Protein AF-A0A1J3JQX6-F1 (afdb_monomer)

Organism: Noccaea caerulescens (NCBI:txid107243)

Foldseek 3Di:
DDDDDDDDDDDDDDDPDPPPDDCPVVVVVVVQVVQAVLLVLLVVLLVLLVVLLVLDDVPPPPPLNVQSVVLSVVSCVQNPVPPGPVSGDPCNVVSVVSSVVSSVVSVVSLVPDPVSVVVVVVVVVVVVVVVVVVVVVVD

Mean predicted aligned error: 13.5 Å

Nearest PDB structures (foldseek):
  2kub-assembly1_A  TM=5.683E-01  e=1.838E+00  Streptococcus parasanguinis
  8to0-assembly1_Aa  TM=3.656E-01  e=1.084E+00  Mus musculus
  5hjf-assembly1_D  TM=3.490E-01  e=2.191E+00  Nostoc punctiforme

Solvent-accessible surface area (backbone atoms only — not comparable to full-atom values): 8439 Å² total; per-residue (Å²): 132,89,81,85,88,80,88,82,90,78,90,78,90,75,81,84,73,75,86,88,77,79,57,69,69,56,53,48,54,53,52,52,61,65,56,32,48,63,54,48,52,52,50,50,52,44,52,53,50,51,53,52,60,72,63,56,56,96,85,60,61,62,66,60,55,48,51,42,53,51,41,41,54,54,47,51,66,37,47,62,88,55,84,45,40,90,65,46,46,93,58,41,68,60,51,47,55,54,34,53,52,40,51,52,55,49,49,58,54,53,76,72,32,69,69,50,57,54,50,52,54,51,51,52,52,52,53,52,52,51,53,52,51,52,54,64,74,76,106

pLDDT: mean 79.32, std 21.32, range [29.06, 98.0]

Secondary structure (DSSP, 8-state):
---------------------SSHHHHHHHHHHHHTHHHHHHHHHHHHHHHHHHH--TTS-HHHHHHHHHHHHHHHHHHTT--SGGGS-TTHHHHHHHHHHHHHHHHHHHHT-HHHHHHHHHHHHHHHHHHHHHHHH--

Sequence (139 aa):
EKVSAKDIQLNHTTEFQPPLAKSEKNTRVQLERATDERIKEIRDKIIQAKAYLNLALPGNNSQIVKELRVRTKELERAVGDATKDKHLSKSSPQRLKAMELALYKVSRVFHNCPAMATKLHAMTYKTEEQARAQKKQAA

InterPro domains:
  IPR029993 Plant galacturonosyltransferase GAUT [PTHR32116] (30-138)

Radius of gyration: 29.9 Å; Cα contacts (8 Å, |Δi|>4): 67; chains: 1; bounding box: 47×56×91 Å

Structure (mmCIF, N/CA/C/O backbone):
data_AF-A0A1J3JQX6-F1
#
_entry.id   AF-A0A1J3JQX6-F1
#
loop_
_atom_site.group_PDB
_atom_site.id
_atom_site.type_symbol
_atom_site.label_atom_id
_atom_site.label_alt_id
_atom_site.label_comp_id
_atom_site.label_asym_id
_atom_site.label_entity_id
_atom_site.label_seq_id
_atom_site.pdbx_PDB_ins_code
_atom_site.Cartn_x
_atom_site.Cartn_y
_atom_site.Cartn_z
_atom_site.occupancy
_atom_site.B_iso_or_equiv
_atom_site.auth_seq_id
_atom_site.auth_comp_id
_atom_site.auth_asym_id
_atom_site.auth_atom_id
_atom_site.pdbx_PDB_model_num
ATOM 1 N N . GLU A 1 1 ? -33.284 -31.015 -68.052 1.00 33.53 1 GLU A N 1
ATOM 2 C CA . GLU A 1 1 ? -32.454 -30.429 -69.126 1.00 33.53 1 GLU A CA 1
ATOM 3 C C . GLU A 1 1 ? -32.547 -28.907 -68.983 1.00 33.53 1 GLU A C 1
ATOM 5 O O . GLU A 1 1 ? -33.660 -28.427 -68.855 1.00 33.53 1 GLU A O 1
ATOM 10 N N . LYS A 1 2 ? -31.483 -28.189 -68.575 1.00 34.28 2 LYS A N 1
ATOM 11 C CA . LYS A 1 2 ? -30.493 -27.531 -69.468 1.00 34.28 2 LYS A CA 1
ATOM 12 C C . LYS A 1 2 ? -31.227 -26.542 -70.406 1.00 34.28 2 LYS A C 1
ATOM 14 O O . LYS A 1 2 ? -32.133 -26.970 -71.093 1.00 34.28 2 LYS A O 1
ATOM 19 N N . VAL A 1 3 ? -30.978 -25.232 -70.484 1.00 29.06 3 VAL A N 1
ATOM 20 C CA . VAL A 1 3 ? -29.751 -24.415 -70.645 1.00 29.06 3 VAL A CA 1
ATOM 21 C C . VAL A 1 3 ? -30.247 -22.948 -70.538 1.00 29.06 3 VAL A C 1
ATOM 23 O O . VAL A 1 3 ? -31.316 -22.651 -71.050 1.00 29.06 3 VAL A O 1
ATOM 26 N N . SER A 1 4 ? -29.722 -22.083 -69.664 1.00 36.47 4 SER A N 1
ATOM 27 C CA . SER A 1 4 ? -28.616 -21.119 -69.863 1.00 36.47 4 SER A CA 1
ATOM 28 C C . SER A 1 4 ? -28.739 -20.128 -71.040 1.00 36.47 4 SER A C 1
ATOM 30 O O . SER A 1 4 ? -29.102 -20.504 -72.147 1.00 36.47 4 SER A O 1
ATOM 32 N N . ALA A 1 5 ? -28.247 -18.911 -70.759 1.00 38.66 5 ALA A N 1
ATOM 33 C CA . ALA A 1 5 ? -27.775 -17.854 -71.662 1.00 38.66 5 ALA A CA 1
ATOM 34 C C . ALA A 1 5 ? -28.861 -16.994 -72.351 1.00 38.66 5 ALA A C 1
ATOM 36 O O . ALA A 1 5 ? -29.788 -17.526 -72.934 1.00 38.66 5 ALA A O 1
ATOM 37 N N . LYS A 1 6 ? -28.795 -15.657 -72.392 1.00 38.12 6 LYS A N 1
ATOM 38 C CA . LYS A 1 6 ? -27.721 -14.703 -72.070 1.00 38.12 6 LYS A CA 1
ATOM 39 C C . LYS A 1 6 ? -28.240 -13.264 -72.292 1.00 38.12 6 LYS A C 1
ATOM 41 O O . LYS A 1 6 ? -29.116 -13.066 -73.121 1.00 38.12 6 LYS A O 1
ATOM 46 N N . ASP A 1 7 ? -27.600 -12.322 -71.598 1.00 36.88 7 ASP A N 1
ATOM 47 C CA . ASP A 1 7 ? -27.338 -10.921 -71.974 1.00 36.88 7 ASP A CA 1
ATOM 48 C C . ASP A 1 7 ? -28.498 -9.909 -72.099 1.00 36.88 7 ASP A C 1
ATOM 50 O O . ASP A 1 7 ? -29.290 -9.957 -73.027 1.00 36.88 7 ASP A O 1
ATOM 54 N N . ILE A 1 8 ? -28.493 -8.907 -71.205 1.00 42.59 8 ILE A N 1
ATOM 55 C CA . ILE A 1 8 ? -28.472 -7.461 -71.518 1.00 42.59 8 ILE A CA 1
ATOM 56 C C . ILE A 1 8 ? -27.913 -6.745 -70.274 1.00 42.59 8 ILE A C 1
ATOM 58 O O . ILE A 1 8 ? -28.484 -6.796 -69.186 1.00 42.59 8 ILE A O 1
ATOM 62 N N . GLN A 1 9 ? -26.752 -6.107 -70.440 1.00 40.47 9 GLN A N 1
ATOM 63 C CA . GLN A 1 9 ? -26.194 -5.148 -69.489 1.00 40.47 9 GLN A CA 1
ATOM 64 C C . GLN A 1 9 ? -27.036 -3.866 -69.496 1.00 40.47 9 GLN A C 1
ATOM 66 O O . GLN A 1 9 ? -27.286 -3.325 -70.571 1.00 40.47 9 GLN A O 1
ATOM 71 N N . LEU A 1 10 ? -27.364 -3.327 -68.317 1.00 38.72 10 LEU A N 1
ATOM 72 C CA . LEU A 1 10 ? -27.528 -1.880 -68.130 1.00 38.72 10 LEU A CA 1
ATOM 73 C C . LEU A 1 10 ? -27.251 -1.486 -66.661 1.00 38.72 10 LEU A C 1
ATOM 75 O O . LEU A 1 10 ? -28.119 -1.500 -65.793 1.00 38.72 10 LEU A O 1
ATOM 79 N N . ASN A 1 11 ? -25.964 -1.242 -66.397 1.00 44.66 11 ASN A N 1
ATOM 80 C CA . ASN A 1 11 ? -25.415 -0.205 -65.515 1.00 44.66 11 ASN A CA 1
ATOM 81 C C . ASN A 1 11 ? -26.399 0.639 -64.670 1.00 44.66 11 ASN A C 1
ATOM 83 O O . ASN A 1 11 ? -27.063 1.544 -65.162 1.00 44.66 11 ASN A O 1
ATOM 87 N N . HIS A 1 12 ? -26.297 0.496 -63.349 1.00 39.41 12 HIS A N 1
ATOM 88 C CA . HIS A 1 12 ? -26.121 1.658 -62.474 1.00 39.41 12 HIS A CA 1
ATOM 89 C C . HIS A 1 12 ? -25.346 1.242 -61.223 1.00 39.41 12 HIS A C 1
ATOM 91 O O . HIS A 1 12 ? -25.837 0.582 -60.312 1.00 39.41 12 HIS A O 1
ATOM 97 N N . THR A 1 13 ? -24.081 1.636 -61.216 1.00 42.25 13 THR A N 1
ATOM 98 C CA . THR A 1 13 ? -23.224 1.652 -60.041 1.00 42.25 13 THR A CA 1
ATOM 99 C C . THR A 1 13 ? -23.796 2.652 -59.042 1.00 42.25 13 THR A C 1
ATOM 101 O O . THR A 1 13 ? -23.843 3.850 -59.307 1.00 42.25 13 THR A O 1
ATOM 104 N N . THR A 1 14 ? -24.214 2.184 -57.872 1.00 37.94 14 THR A N 1
ATOM 105 C CA . THR A 1 14 ? -24.222 3.012 -56.664 1.00 37.94 14 THR A CA 1
ATOM 106 C C . THR A 1 14 ? -23.442 2.244 -55.618 1.00 37.94 14 THR A C 1
ATOM 108 O O . THR A 1 14 ? -23.980 1.421 -54.881 1.00 37.94 14 THR A O 1
ATOM 111 N N . GLU A 1 15 ? -22.129 2.462 -55.622 1.00 32.53 15 GLU A N 1
ATOM 112 C CA . GLU A 1 15 ? -21.274 1.986 -54.549 1.00 32.53 15 GLU A CA 1
ATOM 113 C C . GLU A 1 15 ? -21.650 2.730 -53.270 1.00 32.53 15 GLU A C 1
ATOM 115 O O . GLU A 1 15 ? -21.391 3.924 -53.119 1.00 32.53 15 GLU A O 1
ATOM 120 N N . PHE A 1 16 ? -22.246 2.017 -52.318 1.00 38.41 16 PHE A N 1
ATOM 121 C CA . PHE A 1 16 ? -22.134 2.413 -50.924 1.00 38.41 16 PHE A CA 1
ATOM 122 C C . PHE A 1 16 ? -20.724 2.057 -50.464 1.00 38.41 16 PHE A C 1
ATOM 124 O O . PHE A 1 16 ? -20.462 0.959 -49.978 1.00 38.41 16 PHE A O 1
ATOM 131 N N . GLN A 1 17 ? -19.806 2.999 -50.646 1.00 42.28 17 GLN A N 1
ATOM 132 C CA . GLN A 1 17 ? -18.499 2.961 -50.013 1.00 42.28 17 GLN A CA 1
ATOM 133 C C . GLN A 1 17 ? -18.690 3.249 -48.512 1.00 42.28 17 GLN A C 1
ATOM 135 O O . GLN A 1 17 ? -19.140 4.343 -48.154 1.00 42.28 17 GLN A O 1
ATOM 140 N N . PRO A 1 18 ? -18.375 2.312 -47.598 1.00 46.88 18 PRO A N 1
ATOM 141 C CA . PRO A 1 18 ? -18.341 2.624 -46.177 1.00 46.88 18 PRO A CA 1
ATOM 142 C C . PRO A 1 18 ? -17.242 3.671 -45.942 1.00 46.88 18 PRO A C 1
ATOM 144 O O . PRO A 1 18 ? -16.157 3.529 -46.516 1.00 46.88 18 PRO A O 1
ATOM 147 N N . PRO A 1 19 ? -17.453 4.701 -45.101 1.00 40.53 19 PRO A N 1
ATOM 148 C CA . PRO A 1 19 ? -16.401 5.652 -44.767 1.00 40.53 19 PRO A CA 1
ATOM 149 C C . PRO A 1 19 ? -15.251 4.954 -44.027 1.00 40.53 19 PRO A C 1
ATOM 151 O O . PRO A 1 19 ? -15.244 4.819 -42.802 1.00 40.53 19 PRO A O 1
ATOM 154 N N . LEU A 1 20 ? -14.246 4.515 -44.782 1.00 53.19 20 LEU A N 1
ATOM 155 C CA . LEU A 1 20 ? -12.967 4.058 -44.266 1.00 53.19 20 LEU A CA 1
ATOM 156 C C . LEU A 1 20 ? -12.131 5.285 -43.892 1.00 53.19 20 LEU A C 1
ATOM 158 O O . LEU A 1 20 ? -11.305 5.731 -44.673 1.00 53.19 20 LEU A O 1
ATOM 162 N N . ALA A 1 21 ? -12.387 5.871 -42.724 1.00 53.91 21 ALA A N 1
ATOM 163 C CA . ALA A 1 21 ? -11.422 6.702 -41.997 1.00 53.91 21 ALA A CA 1
ATOM 164 C C . ALA A 1 21 ? -12.069 7.240 -40.721 1.00 53.91 21 ALA A C 1
ATOM 166 O O . ALA A 1 21 ? -12.798 8.228 -40.786 1.00 53.91 21 ALA A O 1
ATOM 167 N N . LYS A 1 22 ? -11.778 6.605 -39.571 1.00 50.88 22 LYS A N 1
ATOM 168 C CA . LYS A 1 22 ? -11.688 7.250 -38.233 1.00 50.88 22 LYS A CA 1
ATOM 169 C C . LYS A 1 22 ? -11.404 6.297 -37.054 1.00 50.88 22 LYS A C 1
ATOM 171 O O . LYS A 1 22 ? -11.482 6.748 -35.915 1.00 50.88 22 LYS A O 1
ATOM 176 N N . SER A 1 23 ? -11.033 5.025 -37.245 1.00 50.78 23 SER A N 1
ATOM 177 C CA . SER A 1 23 ? -10.798 4.126 -36.093 1.00 50.78 23 SER A CA 1
ATOM 178 C C . SER A 1 23 ? -9.342 4.006 -35.630 1.00 50.78 23 SER A C 1
ATOM 180 O O . SER A 1 23 ? -9.126 3.638 -34.479 1.00 50.78 23 SER A O 1
ATOM 182 N N . GLU A 1 24 ? -8.327 4.381 -36.411 1.00 48.19 24 GLU A N 1
ATOM 183 C CA . GLU A 1 24 ? -6.927 4.145 -36.003 1.00 48.19 24 GLU A CA 1
ATOM 184 C C . GLU A 1 24 ? -6.532 4.894 -34.721 1.00 48.1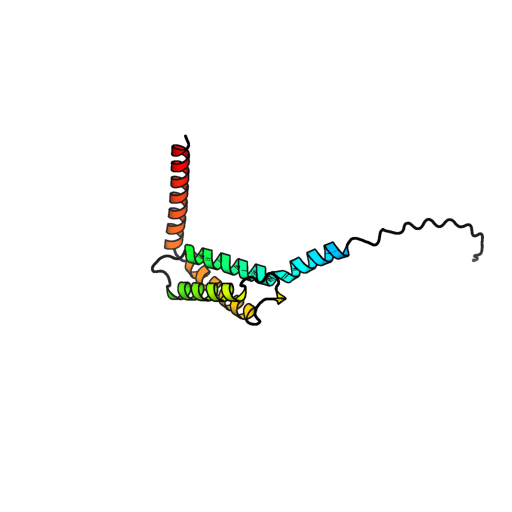9 24 GLU A C 1
ATOM 186 O O . GLU A 1 24 ? -5.850 4.346 -33.856 1.00 48.19 24 GLU A O 1
ATOM 191 N N . LYS A 1 25 ? -7.032 6.122 -34.531 1.00 51.97 25 LYS A N 1
ATOM 192 C CA . LYS A 1 25 ? -6.746 6.914 -33.323 1.00 51.97 25 LYS A CA 1
ATOM 193 C C . LYS A 1 25 ? -7.425 6.340 -32.077 1.00 51.97 25 LYS A C 1
ATOM 195 O O . LYS A 1 25 ? -6.830 6.356 -31.006 1.00 51.97 25 LYS A O 1
ATOM 200 N N . ASN A 1 26 ? -8.637 5.800 -32.211 1.00 47.16 26 ASN A N 1
ATOM 201 C CA . ASN A 1 26 ? -9.363 5.198 -31.091 1.00 47.16 26 ASN A CA 1
ATOM 202 C C . ASN A 1 26 ? -8.751 3.840 -30.705 1.00 47.16 26 ASN A C 1
ATOM 204 O O . ASN A 1 26 ? -8.484 3.583 -29.534 1.00 47.16 26 ASN A O 1
ATOM 208 N N . THR A 1 27 ? -8.415 3.016 -31.699 1.00 52.53 27 THR A N 1
ATOM 209 C CA . THR A 1 27 ? -7.788 1.703 -31.483 1.00 52.53 27 THR A CA 1
ATOM 210 C C . THR A 1 27 ? -6.397 1.842 -30.863 1.00 52.53 27 THR A C 1
ATOM 212 O O . THR A 1 27 ? -6.065 1.113 -29.936 1.00 52.53 27 THR A O 1
ATOM 215 N N . ARG A 1 28 ? -5.608 2.839 -31.292 1.00 51.56 28 ARG A N 1
ATOM 216 C CA . ARG A 1 28 ? -4.295 3.138 -30.704 1.00 51.56 28 ARG A CA 1
ATOM 217 C C . ARG A 1 28 ? -4.393 3.625 -29.260 1.00 51.56 28 ARG A C 1
ATOM 219 O O . ARG A 1 28 ? -3.620 3.171 -28.431 1.00 51.56 28 ARG A O 1
ATOM 226 N N . VAL A 1 29 ? -5.347 4.500 -28.933 1.00 53.69 29 VAL A N 1
ATOM 227 C CA . VAL A 1 29 ? -5.547 4.980 -27.551 1.00 53.69 29 VAL A CA 1
ATOM 228 C C . VAL A 1 29 ? -6.054 3.860 -26.632 1.00 53.69 29 VAL A C 1
ATOM 230 O O . VAL A 1 29 ? -5.663 3.799 -25.468 1.00 53.69 29 VAL A O 1
ATOM 233 N N . GLN A 1 30 ? -6.891 2.949 -27.135 1.00 51.59 30 GLN A N 1
ATOM 234 C CA . GLN A 1 30 ? -7.345 1.778 -26.378 1.00 51.59 30 GLN A CA 1
ATOM 235 C C . GLN A 1 30 ? -6.231 0.732 -26.196 1.00 51.59 30 GLN A C 1
ATOM 237 O O . GLN A 1 30 ? -6.056 0.230 -25.089 1.00 51.59 30 GLN A O 1
ATOM 242 N N . LEU A 1 31 ? -5.422 0.472 -27.228 1.00 53.69 31 LEU A N 1
ATOM 243 C CA . LEU A 1 31 ? -4.261 -0.418 -27.148 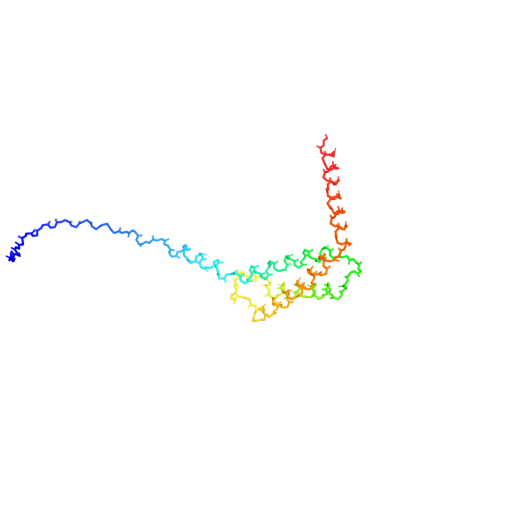1.00 53.69 31 LEU A CA 1
ATOM 244 C C . LEU A 1 31 ? -3.160 0.151 -26.235 1.00 53.69 31 LEU A C 1
ATOM 246 O O . LEU A 1 31 ? -2.578 -0.593 -25.451 1.00 53.69 31 LEU A O 1
ATOM 250 N N . GLU A 1 32 ? -2.923 1.469 -26.276 1.00 52.56 32 GLU A N 1
ATOM 251 C CA . GLU A 1 32 ? -1.998 2.172 -25.370 1.00 52.56 32 GLU A CA 1
ATOM 252 C C . GLU A 1 32 ? -2.468 2.090 -23.903 1.00 52.56 32 GLU A C 1
ATOM 254 O O . GLU A 1 32 ? -1.662 1.867 -23.005 1.00 52.56 32 GLU A O 1
ATOM 259 N N . ARG A 1 33 ? -3.782 2.150 -23.631 1.00 53.66 33 ARG A N 1
ATOM 260 C CA . ARG A 1 33 ? -4.324 1.949 -22.268 1.00 53.66 33 ARG A CA 1
ATOM 261 C C . ARG A 1 33 ? -4.140 0.530 -21.726 1.00 53.66 33 ARG A C 1
ATOM 263 O O . ARG A 1 33 ? -4.024 0.395 -20.504 1.00 53.66 33 ARG A O 1
ATOM 270 N N . ALA A 1 34 ? -4.144 -0.474 -22.604 1.00 58.38 34 ALA A N 1
ATOM 271 C CA . ALA A 1 34 ? -3.868 -1.874 -22.277 1.00 58.38 34 ALA A CA 1
ATOM 272 C C . ALA A 1 34 ? -2.361 -2.161 -22.137 1.00 58.38 34 ALA A C 1
ATOM 274 O O . ALA A 1 34 ? -1.973 -3.151 -21.531 1.00 58.38 34 ALA A O 1
ATOM 275 N N . THR A 1 35 ? -1.488 -1.292 -22.662 1.00 63.97 35 THR A N 1
ATOM 276 C CA . THR A 1 35 ? -0.027 -1.469 -22.552 1.00 63.97 35 THR A CA 1
ATOM 277 C C . THR A 1 35 ? 0.584 -0.843 -21.309 1.00 63.97 35 THR A C 1
ATOM 279 O O . THR A 1 35 ? 1.761 -1.075 -21.076 1.00 63.97 35 THR A O 1
ATOM 282 N N . ASP A 1 36 ? -0.186 -0.084 -20.526 1.00 85.00 36 ASP A N 1
ATOM 283 C CA . ASP A 1 36 ? 0.257 0.541 -19.273 1.00 85.00 36 ASP A CA 1
ATOM 284 C C . ASP A 1 36 ? -0.381 -0.145 -18.046 1.00 85.00 36 ASP A C 1
ATOM 286 O O . ASP A 1 36 ? -0.730 0.489 -17.046 1.00 85.00 36 ASP A O 1
ATOM 290 N N . GLU A 1 37 ? -0.639 -1.449 -18.142 1.00 89.69 37 GLU A N 1
ATOM 291 C CA . GLU A 1 37 ? -1.234 -2.243 -17.063 1.00 89.69 37 GLU A CA 1
ATOM 292 C C . GLU A 1 37 ? -0.233 -2.512 -15.943 1.00 89.69 37 GLU A C 1
ATOM 294 O O . GLU A 1 37 ? -0.591 -2.440 -14.765 1.00 89.69 37 GLU A O 1
ATOM 299 N N . ARG A 1 38 ? 1.041 -2.739 -16.279 1.00 91.38 38 ARG A N 1
ATOM 300 C CA . ARG A 1 38 ? 2.064 -3.066 -15.286 1.00 91.38 38 ARG A CA 1
ATOM 301 C C . ARG A 1 38 ? 2.303 -1.902 -14.342 1.00 91.38 38 ARG A C 1
ATOM 303 O O . ARG A 1 38 ? 2.445 -2.098 -13.136 1.00 91.38 38 ARG A O 1
ATOM 310 N N . ILE A 1 39 ? 2.358 -0.683 -14.868 1.00 93.38 39 ILE A N 1
ATOM 311 C CA . ILE A 1 39 ? 2.566 0.502 -14.047 1.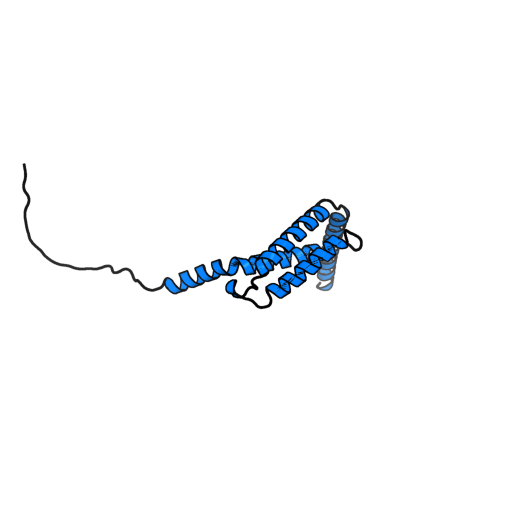00 93.38 39 ILE A CA 1
ATOM 312 C C . ILE A 1 39 ? 1.375 0.774 -13.128 1.00 93.38 39 ILE A C 1
ATOM 314 O O . ILE A 1 39 ? 1.580 1.167 -11.977 1.00 93.38 39 ILE A O 1
ATOM 318 N N . LYS A 1 40 ? 0.146 0.518 -13.595 1.00 93.44 40 LYS A N 1
ATOM 319 C CA . LYS A 1 40 ? -1.066 0.598 -12.766 1.00 93.44 40 LYS A CA 1
ATOM 320 C C . LYS A 1 40 ? -1.013 -0.426 -11.642 1.00 93.44 40 LYS A C 1
ATOM 322 O O . LYS A 1 40 ? -1.137 -0.048 -10.486 1.00 93.44 40 LYS A O 1
ATOM 327 N N . GLU A 1 41 ? -0.697 -1.675 -11.961 1.00 95.12 41 GLU A N 1
ATOM 328 C CA . GLU A 1 41 ? -0.580 -2.747 -10.975 1.00 95.12 41 GLU A CA 1
ATOM 329 C C . GLU A 1 4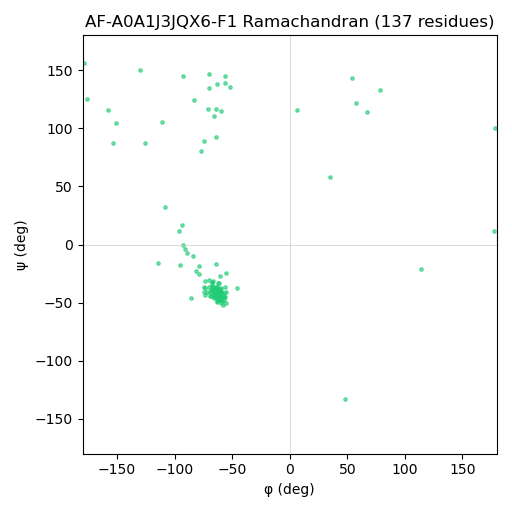1 ? 0.456 -2.418 -9.891 1.00 95.12 41 GLU A C 1
ATOM 331 O O . GLU A 1 41 ? 0.185 -2.565 -8.699 1.00 95.12 41 GLU A O 1
ATOM 336 N N . ILE A 1 42 ? 1.632 -1.905 -10.273 1.00 95.44 42 ILE A N 1
ATOM 337 C CA . ILE A 1 42 ? 2.646 -1.494 -9.296 1.00 95.44 42 ILE A CA 1
ATOM 338 C C . ILE A 1 42 ? 2.120 -0.362 -8.399 1.00 95.44 42 ILE A C 1
ATOM 340 O O . ILE A 1 42 ? 2.312 -0.410 -7.180 1.00 95.44 42 ILE A O 1
ATOM 344 N N . ARG A 1 43 ? 1.451 0.648 -8.971 1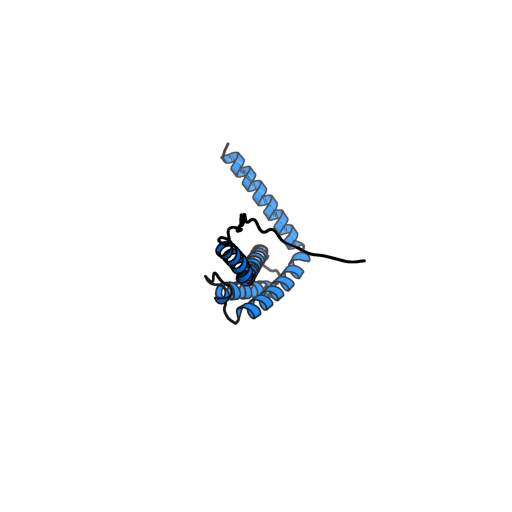.00 95.75 43 ARG A N 1
ATOM 345 C CA . ARG A 1 43 ? 0.853 1.754 -8.204 1.00 95.75 43 ARG A CA 1
ATOM 346 C C . ARG A 1 43 ? -0.228 1.253 -7.247 1.00 95.75 43 ARG A C 1
ATOM 348 O O . ARG A 1 43 ? -0.221 1.653 -6.084 1.00 95.75 43 ARG A O 1
ATOM 355 N N . ASP A 1 44 ? -1.068 0.324 -7.683 1.00 97.25 44 ASP A N 1
ATOM 356 C CA . ASP A 1 44 ? -2.099 -0.291 -6.849 1.00 97.25 44 ASP A CA 1
ATOM 357 C C . ASP A 1 44 ? -1.481 -1.056 -5.675 1.00 97.25 44 ASP A C 1
ATOM 359 O O . ASP A 1 44 ? -1.902 -0.882 -4.528 1.00 97.25 44 ASP A O 1
ATOM 363 N N . LYS A 1 45 ? -0.410 -1.831 -5.908 1.00 97.50 45 LYS A N 1
ATOM 364 C CA . LYS A 1 45 ? 0.321 -2.498 -4.816 1.00 97.50 45 LYS A CA 1
ATOM 365 C C . LYS A 1 45 ? 0.963 -1.500 -3.847 1.00 97.50 45 LYS A C 1
ATOM 367 O O . LYS A 1 45 ? 0.975 -1.761 -2.644 1.00 97.50 45 LYS A O 1
ATOM 372 N N . ILE A 1 46 ? 1.467 -0.356 -4.322 1.00 97.75 46 ILE A N 1
ATOM 373 C CA . ILE A 1 46 ? 1.988 0.717 -3.451 1.00 97.75 46 ILE A CA 1
ATOM 374 C C . ILE A 1 46 ? 0.866 1.295 -2.578 1.00 97.75 46 ILE A C 1
ATOM 376 O O . ILE A 1 46 ? 1.062 1.469 -1.374 1.00 97.75 46 ILE A O 1
ATOM 380 N N . ILE A 1 47 ? -0.309 1.572 -3.154 1.00 98.00 47 ILE A N 1
ATOM 381 C CA . ILE A 1 47 ? -1.479 2.071 -2.414 1.00 98.00 47 ILE A CA 1
ATOM 382 C C . ILE A 1 47 ? -1.894 1.054 -1.345 1.00 98.00 47 ILE A C 1
ATOM 384 O O . ILE A 1 47 ? -2.048 1.412 -0.174 1.00 98.00 47 ILE A O 1
ATOM 388 N N . GLN A 1 48 ? -1.984 -0.223 -1.717 1.00 97.12 48 GLN A N 1
ATOM 389 C CA . GLN A 1 48 ? -2.308 -1.310 -0.796 1.00 97.12 48 GLN A CA 1
ATOM 390 C C . GLN A 1 48 ? -1.288 -1.410 0.351 1.00 97.12 48 GLN A C 1
ATOM 392 O O . GLN A 1 48 ? -1.667 -1.507 1.519 1.00 97.12 48 GLN A O 1
ATOM 397 N N . ALA A 1 49 ? 0.011 -1.333 0.048 1.00 96.88 49 ALA A N 1
ATOM 398 C CA . ALA A 1 49 ? 1.066 -1.366 1.058 1.00 96.88 49 ALA A CA 1
ATOM 399 C C . ALA A 1 49 ? 0.963 -0.182 2.031 1.00 96.88 49 ALA A C 1
ATOM 401 O O . ALA A 1 49 ? 1.042 -0.372 3.245 1.00 96.88 49 ALA A O 1
ATOM 402 N N . LYS A 1 50 ? 0.718 1.034 1.525 1.00 96.12 50 LYS A N 1
ATOM 403 C CA . LYS A 1 50 ? 0.513 2.230 2.359 1.00 96.12 50 LYS A CA 1
ATOM 404 C C . LYS A 1 50 ? -0.693 2.087 3.285 1.00 96.12 50 LYS A C 1
ATOM 406 O O . LYS A 1 50 ? -0.592 2.451 4.456 1.00 96.12 50 LYS A O 1
ATOM 411 N N . ALA A 1 51 ? -1.792 1.502 2.808 1.00 93.88 51 ALA 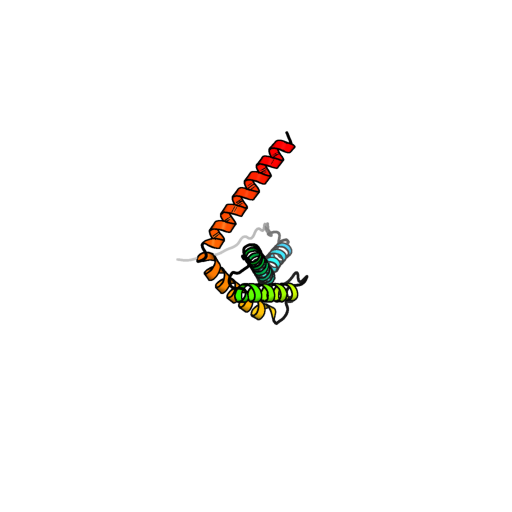A N 1
ATOM 412 C CA . ALA A 1 51 ? -2.953 1.217 3.646 1.00 93.88 51 ALA A CA 1
ATOM 413 C C . ALA A 1 51 ? -2.583 0.294 4.821 1.00 93.88 51 ALA A C 1
ATOM 415 O O . ALA A 1 51 ? -2.842 0.632 5.976 1.00 93.88 51 ALA A O 1
ATOM 416 N N . TYR A 1 52 ? -1.878 -0.811 4.558 1.00 92.19 52 TYR A N 1
ATOM 417 C CA . TYR A 1 52 ? -1.391 -1.699 5.620 1.00 92.19 52 TYR A CA 1
ATOM 418 C C . TYR A 1 52 ? -0.429 -1.001 6.591 1.00 92.19 52 TYR A C 1
ATOM 420 O O . TYR A 1 52 ? -0.509 -1.213 7.801 1.00 92.19 52 TYR A O 1
ATOM 428 N N . LEU A 1 53 ? 0.459 -0.134 6.100 1.00 91.88 53 LEU A N 1
ATOM 429 C CA . LEU A 1 53 ? 1.390 0.614 6.949 1.00 91.88 53 LEU A CA 1
ATOM 430 C C . LEU A 1 53 ? 0.687 1.614 7.874 1.00 91.88 53 LEU A C 1
ATOM 432 O O . LEU A 1 53 ? 1.104 1.755 9.021 1.00 91.88 53 LEU A O 1
ATOM 436 N N . ASN A 1 54 ? -0.384 2.261 7.412 1.00 89.94 54 ASN A N 1
ATOM 437 C CA . ASN A 1 54 ? -1.206 3.154 8.237 1.00 89.94 54 ASN A CA 1
ATOM 438 C C . ASN A 1 54 ? -1.971 2.383 9.323 1.00 89.94 54 ASN A C 1
ATOM 440 O O . ASN A 1 54 ? -2.188 2.873 10.436 1.00 89.94 54 ASN A O 1
ATOM 444 N N . LEU A 1 55 ? -2.362 1.150 9.008 1.00 87.50 55 LEU A N 1
ATOM 445 C CA . LEU A 1 55 ? -3.065 0.259 9.919 1.00 87.50 55 LEU A CA 1
ATOM 446 C C . LEU A 1 55 ? -2.131 -0.420 10.930 1.00 87.50 55 LEU A C 1
ATOM 448 O O . LEU A 1 55 ? -2.564 -0.684 12.050 1.00 87.50 55 LEU A O 1
ATOM 452 N N . ALA A 1 56 ? -0.846 -0.593 10.620 1.00 85.56 56 ALA A N 1
ATOM 453 C CA . ALA A 1 56 ? 0.131 -1.186 11.532 1.00 85.56 56 ALA A CA 1
ATOM 454 C C . ALA A 1 56 ? 0.139 -0.513 12.925 1.00 85.56 56 ALA A C 1
ATOM 456 O O . ALA A 1 56 ? 0.087 0.714 13.054 1.00 85.56 56 ALA A O 1
ATOM 457 N N . LEU A 1 57 ? 0.184 -1.335 13.979 1.00 75.19 57 LEU A N 1
ATOM 458 C CA . LEU A 1 57 ? 0.276 -0.902 15.377 1.00 75.19 57 LEU A CA 1
ATOM 459 C C . LEU A 1 57 ? 1.747 -0.841 15.828 1.00 75.19 57 LEU A C 1
ATOM 461 O O . LEU A 1 57 ? 2.531 -1.707 15.423 1.00 75.19 57 LEU A O 1
ATOM 465 N N . PRO A 1 58 ? 2.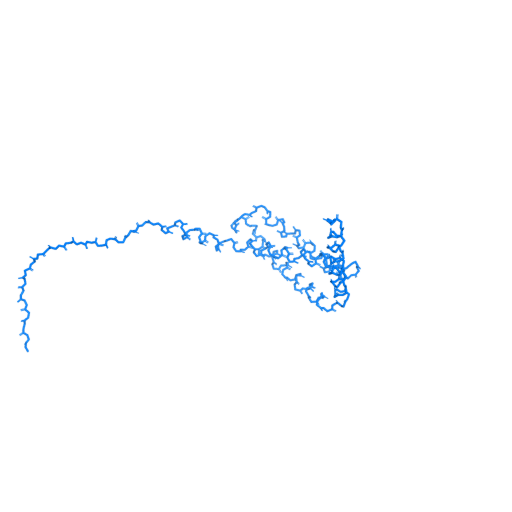135 0.119 16.690 1.00 64.44 58 PRO A N 1
ATOM 466 C CA . PRO A 1 58 ? 3.429 0.084 17.365 1.00 64.44 58 PRO A CA 1
ATOM 467 C C . PRO A 1 58 ? 3.521 -1.201 18.204 1.00 64.44 58 PRO A C 1
ATOM 469 O O . PRO A 1 58 ? 2.733 -1.390 19.121 1.00 64.44 58 PRO A O 1
ATOM 472 N N . GLY A 1 59 ? 4.436 -2.111 17.854 1.00 62.12 59 GLY A N 1
ATOM 473 C CA . GLY A 1 59 ? 4.657 -3.375 18.576 1.00 62.12 59 GLY A CA 1
ATOM 474 C C . GLY A 1 59 ? 4.307 -4.652 17.801 1.00 62.12 59 GLY A C 1
ATOM 475 O O . GLY A 1 59 ? 4.888 -5.697 18.078 1.00 62.12 59 GLY A O 1
ATOM 476 N N . ASN A 1 60 ? 3.468 -4.587 16.761 1.00 61.75 60 ASN A N 1
ATOM 477 C CA . ASN A 1 60 ? 3.166 -5.765 15.940 1.00 61.75 60 ASN A CA 1
ATOM 478 C C . ASN A 1 60 ? 4.239 -5.990 14.868 1.00 61.75 60 ASN A C 1
ATOM 480 O O . ASN A 1 60 ? 4.492 -5.106 14.051 1.00 61.75 60 ASN A O 1
ATOM 484 N N . ASN A 1 61 ? 4.832 -7.193 14.855 1.00 63.97 61 ASN A N 1
ATOM 485 C CA . ASN A 1 61 ? 5.667 -7.750 13.781 1.00 63.97 61 ASN A CA 1
ATOM 486 C C . ASN A 1 61 ? 6.538 -6.715 13.054 1.00 63.97 61 ASN A C 1
ATOM 488 O O . ASN A 1 61 ? 6.467 -6.552 11.831 1.00 63.97 61 ASN A O 1
ATOM 492 N N . SER A 1 62 ? 7.384 -6.038 13.841 1.00 75.25 62 SER A N 1
ATOM 493 C CA . SER A 1 62 ? 8.303 -4.985 13.393 1.00 75.25 62 SER A CA 1
ATOM 494 C C . SER A 1 62 ? 9.050 -5.380 12.120 1.00 75.25 62 SER A C 1
ATOM 496 O O . SER A 1 62 ? 9.204 -4.557 11.224 1.00 75.25 62 SER A O 1
ATOM 498 N N . GLN A 1 63 ? 9.436 -6.653 11.984 1.00 88.19 63 GLN A N 1
ATOM 499 C CA . GLN A 1 63 ? 10.169 -7.131 10.817 1.00 88.19 63 GLN A CA 1
ATOM 500 C C . GLN A 1 63 ? 9.339 -7.164 9.528 1.00 88.19 63 GLN A C 1
ATOM 502 O O . GLN A 1 63 ? 9.819 -6.693 8.502 1.00 88.19 63 GLN A O 1
ATOM 507 N N . ILE A 1 64 ? 8.093 -7.651 9.565 1.00 89.88 64 ILE A N 1
ATOM 508 C CA . ILE A 1 64 ? 7.220 -7.693 8.375 1.00 89.88 64 ILE A CA 1
ATOM 509 C C . ILE A 1 64 ? 6.826 -6.272 7.967 1.00 89.88 64 ILE A C 1
ATOM 511 O O . ILE A 1 64 ? 6.838 -5.931 6.788 1.00 89.88 64 ILE A O 1
ATOM 515 N N . VAL A 1 65 ? 6.538 -5.405 8.942 1.00 91.00 65 VAL A N 1
ATOM 516 C CA . VAL A 1 65 ? 6.232 -3.992 8.679 1.00 91.00 65 VAL A CA 1
ATOM 517 C C . VAL A 1 65 ? 7.457 -3.264 8.109 1.00 91.00 65 VAL A C 1
ATOM 519 O O . VAL A 1 65 ? 7.318 -2.475 7.176 1.00 91.00 65 VAL A O 1
ATOM 522 N N . LYS A 1 66 ? 8.669 -3.543 8.613 1.00 92.88 66 LYS A N 1
ATOM 523 C CA . LYS A 1 66 ? 9.929 -3.030 8.047 1.00 92.88 66 LYS A CA 1
ATOM 524 C C . LYS A 1 66 ? 10.146 -3.528 6.619 1.00 92.88 66 LYS A C 1
ATOM 526 O O . LYS A 1 66 ? 10.438 -2.708 5.753 1.00 92.88 66 LYS A O 1
ATOM 531 N N . GLU A 1 67 ? 9.957 -4.824 6.365 1.00 94.56 67 GLU A N 1
ATOM 532 C CA . GLU A 1 67 ? 10.030 -5.417 5.024 1.00 94.56 67 GLU A CA 1
ATOM 533 C C . GLU A 1 67 ? 9.069 -4.692 4.070 1.00 94.56 67 GLU A C 1
ATOM 535 O O . GLU A 1 67 ? 9.496 -4.199 3.027 1.00 94.56 67 GLU A O 1
ATOM 540 N N . LEU A 1 68 ? 7.804 -4.516 4.466 1.00 95.56 68 LEU A N 1
ATOM 541 C CA . LEU A 1 68 ? 6.795 -3.823 3.663 1.00 95.56 68 LEU A CA 1
ATOM 542 C C . LEU A 1 68 ? 7.175 -2.358 3.376 1.00 95.56 68 LEU A C 1
ATOM 544 O O . LEU A 1 68 ? 7.019 -1.891 2.246 1.00 95.56 68 LEU A O 1
ATOM 548 N N . ARG A 1 69 ? 7.733 -1.633 4.359 1.00 95.38 69 ARG A N 1
ATOM 549 C CA . ARG A 1 69 ? 8.247 -0.261 4.158 1.00 95.38 69 ARG A CA 1
ATOM 550 C C . ARG A 1 69 ? 9.380 -0.221 3.138 1.00 95.38 69 ARG A C 1
ATOM 552 O O . ARG A 1 69 ? 9.394 0.672 2.293 1.00 95.38 69 ARG A O 1
ATOM 559 N N . VAL A 1 70 ? 10.320 -1.163 3.216 1.00 96.81 70 VAL A N 1
ATOM 560 C CA . VAL A 1 70 ? 11.440 -1.253 2.267 1.00 96.81 70 VAL A CA 1
ATOM 561 C C . VAL A 1 70 ? 10.913 -1.527 0.861 1.00 96.81 70 VAL A C 1
ATOM 563 O O . VAL A 1 70 ? 11.219 -0.760 -0.051 1.00 96.81 70 VAL A O 1
ATOM 566 N N . ARG A 1 71 ? 10.038 -2.529 0.693 1.00 97.44 71 ARG A N 1
ATOM 567 C CA . ARG A 1 71 ? 9.443 -2.855 -0.614 1.00 97.44 71 ARG A CA 1
ATOM 568 C C . ARG A 1 71 ? 8.644 -1.697 -1.205 1.00 97.44 71 ARG A C 1
ATOM 570 O O . ARG A 1 71 ? 8.719 -1.464 -2.408 1.00 97.44 71 ARG A O 1
ATOM 577 N N . THR A 1 72 ? 7.933 -0.936 -0.369 1.00 97.44 72 THR A N 1
ATOM 578 C CA . THR A 1 72 ? 7.188 0.256 -0.812 1.00 97.44 72 THR A CA 1
ATOM 579 C C . THR A 1 72 ? 8.132 1.274 -1.444 1.00 97.44 72 THR A C 1
ATOM 581 O O . THR A 1 72 ? 7.923 1.668 -2.587 1.00 97.44 72 THR A O 1
ATOM 584 N N . LYS A 1 73 ? 9.230 1.617 -0.758 1.00 97.12 73 LYS A N 1
ATOM 585 C CA . LYS A 1 73 ? 10.227 2.571 -1.270 1.00 97.12 73 LYS A CA 1
ATOM 586 C C . LYS A 1 73 ? 10.930 2.070 -2.533 1.00 97.12 73 LYS A C 1
ATOM 588 O O . LYS A 1 73 ? 11.242 2.861 -3.420 1.00 97.12 73 LYS A O 1
ATOM 593 N N . GLU A 1 74 ? 11.208 0.771 -2.624 1.00 95.94 74 GLU A N 1
ATOM 594 C CA . GLU A 1 74 ? 11.833 0.172 -3.809 1.00 95.94 74 GLU A CA 1
ATOM 595 C C . GLU A 1 74 ? 10.938 0.250 -5.048 1.00 95.94 74 GLU A C 1
ATOM 597 O O . GLU A 1 74 ? 11.453 0.497 -6.144 1.00 95.94 74 GLU A O 1
ATOM 602 N N . LEU A 1 75 ? 9.626 0.044 -4.883 1.00 95.25 75 LEU A N 1
ATOM 603 C CA . LEU A 1 75 ? 8.651 0.164 -5.964 1.00 95.25 75 LEU A CA 1
ATOM 604 C C . LEU A 1 75 ? 8.359 1.615 -6.333 1.00 95.25 75 LEU A C 1
ATOM 606 O O . LEU A 1 75 ? 8.317 1.921 -7.520 1.00 95.25 75 LEU A O 1
ATOM 610 N N . GLU A 1 76 ? 8.245 2.519 -5.358 1.00 95.31 76 GLU A N 1
ATOM 611 C CA . GLU A 1 76 ? 8.123 3.959 -5.624 1.00 95.31 76 GLU A CA 1
ATOM 612 C C . GLU A 1 76 ? 9.296 4.459 -6.472 1.00 95.31 76 GLU A C 1
ATOM 614 O O . GLU A 1 76 ? 9.091 5.129 -7.479 1.00 95.31 76 GLU A O 1
ATOM 619 N N . ARG A 1 77 ? 10.528 4.053 -6.136 1.00 93.56 77 ARG A N 1
ATOM 620 C CA . ARG A 1 77 ? 11.721 4.371 -6.937 1.00 93.56 77 ARG A CA 1
ATOM 621 C C . ARG A 1 77 ? 11.740 3.684 -8.302 1.00 93.56 77 ARG A C 1
ATOM 623 O O . ARG A 1 77 ? 12.328 4.222 -9.231 1.00 93.56 77 ARG A O 1
ATOM 630 N N . ALA A 1 78 ? 11.180 2.479 -8.414 1.00 90.88 78 ALA A N 1
ATOM 631 C CA . ALA A 1 78 ? 11.153 1.728 -9.670 1.00 90.88 78 ALA A CA 1
ATOM 632 C C . ALA A 1 78 ? 10.149 2.297 -10.680 1.00 90.88 78 ALA A C 1
ATOM 634 O O . ALA A 1 78 ? 10.373 2.172 -11.884 1.00 90.88 78 ALA A O 1
ATOM 635 N N . VAL A 1 79 ? 9.054 2.883 -10.186 1.00 92.44 79 VAL A N 1
ATOM 636 C CA . VAL A 1 79 ? 8.043 3.556 -11.008 1.00 92.44 79 VAL A CA 1
A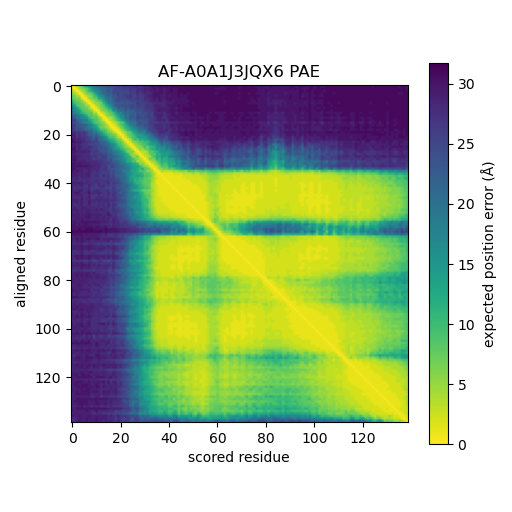TOM 637 C C . VAL A 1 79 ? 8.439 5.000 -11.279 1.00 92.44 79 VAL A C 1
ATOM 639 O O . VAL A 1 79 ? 8.363 5.421 -12.427 1.00 92.44 79 VAL A O 1
ATOM 642 N N . GLY A 1 80 ? 8.888 5.749 -10.266 1.00 89.50 80 GLY A N 1
ATOM 643 C CA . GLY A 1 80 ? 9.180 7.177 -10.403 1.00 89.50 80 GLY A CA 1
ATOM 644 C C . GLY A 1 80 ? 8.037 7.920 -11.105 1.00 89.50 80 GLY A C 1
ATOM 645 O O . GLY A 1 80 ? 6.864 7.665 -10.829 1.00 89.50 80 GLY A O 1
ATOM 646 N N . ASP A 1 81 ? 8.393 8.755 -12.080 1.00 88.56 81 ASP A N 1
ATOM 647 C CA . ASP A 1 81 ? 7.442 9.483 -12.930 1.00 88.56 81 ASP A CA 1
ATOM 648 C C . ASP A 1 81 ? 7.117 8.748 -14.240 1.00 88.56 81 ASP A C 1
ATOM 650 O O . ASP A 1 81 ? 6.603 9.347 -15.188 1.00 88.56 81 ASP A O 1
ATOM 654 N N . ALA A 1 82 ? 7.421 7.447 -14.335 1.00 90.44 82 ALA A N 1
ATOM 655 C CA . ALA A 1 82 ? 7.080 6.675 -15.520 1.00 90.44 82 ALA A CA 1
ATOM 656 C C . ALA A 1 82 ? 5.570 6.772 -15.782 1.00 90.44 82 ALA A C 1
ATOM 658 O O . ALA A 1 82 ? 4.743 6.729 -14.869 1.00 90.44 82 ALA A O 1
ATOM 659 N N . THR A 1 83 ? 5.211 6.917 -17.053 1.00 87.44 83 THR A N 1
ATOM 660 C CA . THR A 1 83 ? 3.815 6.941 -17.507 1.00 87.44 83 THR A CA 1
ATOM 661 C C . THR A 1 83 ? 3.471 5.749 -18.382 1.00 87.44 83 THR A C 1
ATOM 663 O O . THR A 1 83 ? 2.289 5.478 -18.546 1.00 87.44 83 THR A O 1
ATOM 666 N N . LYS A 1 84 ? 4.485 5.032 -18.894 1.00 89.56 84 LYS A N 1
ATOM 667 C CA . LYS A 1 84 ? 4.314 3.855 -19.751 1.00 89.56 84 LYS A CA 1
ATOM 668 C C . LYS A 1 84 ? 5.137 2.669 -19.281 1.00 89.56 84 LYS A C 1
ATOM 670 O O . LYS A 1 84 ? 6.248 2.864 -18.781 1.00 89.56 84 LYS A O 1
ATOM 675 N N . ASP A 1 85 ? 4.665 1.453 -19.539 1.00 89.81 85 ASP A N 1
ATOM 676 C CA . ASP A 1 85 ? 5.322 0.227 -19.054 1.00 89.81 85 ASP A CA 1
ATOM 677 C C . ASP A 1 85 ? 6.746 0.049 -19.596 1.00 89.81 85 ASP A C 1
ATOM 679 O O . ASP A 1 85 ? 7.644 -0.401 -18.884 1.00 89.81 85 ASP A O 1
ATOM 683 N N . LYS A 1 86 ? 7.004 0.498 -20.829 1.00 88.75 86 LYS A N 1
ATOM 684 C CA . LYS A 1 86 ? 8.347 0.481 -21.437 1.00 88.75 86 LYS A CA 1
ATOM 685 C C . LYS A 1 86 ? 9.381 1.362 -20.721 1.00 88.75 86 LYS A C 1
ATOM 687 O O . LYS A 1 86 ? 10.573 1.213 -20.970 1.00 88.75 86 LYS A O 1
ATOM 692 N N . HIS A 1 87 ? 8.938 2.300 -19.881 1.00 89.88 87 HIS A N 1
ATOM 693 C CA . HIS A 1 87 ? 9.813 3.171 -19.091 1.00 89.88 87 HIS A CA 1
ATOM 694 C C . HIS A 1 87 ? 10.145 2.580 -17.714 1.00 89.88 87 HIS A C 1
ATOM 696 O O . HIS A 1 87 ? 10.937 3.163 -16.975 1.00 89.88 87 HIS A O 1
ATOM 702 N N . LEU A 1 88 ? 9.572 1.424 -17.361 1.00 91.25 88 LEU A N 1
ATOM 703 C CA . LEU A 1 88 ? 9.879 0.744 -16.110 1.00 91.25 88 LEU A CA 1
ATOM 704 C C . LEU A 1 88 ? 11.298 0.164 -16.128 1.00 91.25 88 LEU A C 1
ATOM 706 O O . LEU A 1 88 ? 11.801 -0.321 -17.143 1.00 91.25 88 LEU A O 1
ATOM 710 N N . SER A 1 89 ? 11.939 0.157 -14.959 1.00 88.25 89 SER A N 1
ATOM 711 C CA . SER A 1 89 ? 13.213 -0.540 -14.773 1.00 88.25 89 SER A CA 1
ATOM 712 C C . SER A 1 89 ? 13.093 -2.024 -15.140 1.00 88.25 89 SER A C 1
ATOM 714 O O . SER A 1 89 ? 12.111 -2.685 -14.803 1.00 88.25 89 SER A O 1
ATOM 716 N N . LYS A 1 90 ? 14.159 -2.605 -15.706 1.00 88.81 90 LYS A N 1
ATOM 717 C CA . LYS A 1 90 ? 14.264 -4.062 -15.929 1.00 88.81 90 LYS A CA 1
ATOM 718 C C . LYS A 1 90 ? 14.074 -4.879 -14.641 1.00 88.81 90 LYS A C 1
ATOM 720 O O . LYS A 1 90 ? 13.668 -6.033 -14.699 1.00 88.81 90 LYS A O 1
ATOM 725 N N . SER A 1 91 ? 14.341 -4.276 -13.478 1.00 90.69 91 SER A N 1
ATOM 726 C CA . SER A 1 91 ? 14.141 -4.906 -12.165 1.00 90.69 91 SER A CA 1
ATOM 727 C C . SER A 1 91 ? 12.705 -4.803 -11.625 1.00 90.69 91 SER A C 1
ATOM 729 O O . SER A 1 91 ? 12.379 -5.468 -10.641 1.00 90.69 91 SER A O 1
ATOM 731 N N . SER A 1 92 ? 11.825 -4.011 -12.252 1.00 91.69 92 SER A N 1
ATOM 732 C CA . SER A 1 92 ? 10.454 -3.773 -11.779 1.00 91.69 92 SER A CA 1
ATOM 733 C C . SER A 1 92 ? 9.625 -5.052 -11.614 1.00 91.69 92 SER A C 1
ATOM 735 O O . SER A 1 92 ? 8.974 -5.183 -10.575 1.00 91.69 92 SER A O 1
ATOM 737 N N . PRO A 1 93 ? 9.670 -6.048 -12.528 1.00 91.94 93 PRO A N 1
ATOM 738 C CA . PRO A 1 93 ? 8.929 -7.292 -12.331 1.00 91.94 93 PRO A CA 1
ATOM 739 C C . PRO A 1 93 ? 9.362 -8.062 -11.079 1.00 91.94 93 PRO A C 1
ATOM 741 O O . PRO A 1 93 ? 8.515 -8.581 -10.357 1.00 91.94 93 PRO A O 1
ATOM 744 N N . GLN A 1 94 ? 10.665 -8.106 -10.793 1.00 95.12 94 GLN A N 1
ATOM 745 C CA . GLN A 1 94 ? 11.199 -8.778 -9.608 1.00 95.12 94 GLN A CA 1
ATOM 746 C C . GLN A 1 94 ? 10.818 -8.035 -8.323 1.00 95.12 94 GLN A C 1
ATOM 748 O O . GLN A 1 94 ? 10.419 -8.662 -7.341 1.00 95.12 94 GLN A O 1
ATOM 753 N N . ARG A 1 95 ? 10.897 -6.698 -8.332 1.00 95.31 95 ARG A N 1
ATOM 754 C CA . ARG A 1 95 ? 10.491 -5.870 -7.187 1.00 95.31 95 ARG A CA 1
ATOM 755 C C . ARG A 1 95 ? 9.001 -6.000 -6.891 1.00 95.31 95 ARG A C 1
ATOM 757 O O . ARG A 1 95 ? 8.633 -6.052 -5.720 1.00 95.31 95 ARG A O 1
ATOM 764 N N . LEU A 1 96 ? 8.154 -6.110 -7.919 1.00 96.19 96 LEU A N 1
ATOM 765 C CA . LEU A 1 96 ? 6.727 -6.316 -7.694 1.00 96.19 96 LEU A CA 1
ATOM 766 C C . LEU A 1 96 ? 6.451 -7.669 -7.046 1.00 96.19 96 LEU A C 1
ATOM 768 O O . LEU A 1 96 ? 5.767 -7.703 -6.033 1.00 96.19 96 LEU A O 1
ATOM 772 N N . LYS A 1 97 ? 7.058 -8.755 -7.540 1.00 97.00 97 LYS A N 1
ATOM 773 C CA . LYS A 1 97 ? 6.926 -10.081 -6.910 1.00 97.00 97 LYS A CA 1
ATOM 774 C C . LYS A 1 97 ? 7.332 -10.057 -5.434 1.00 97.00 97 LYS A C 1
ATOM 776 O O . LYS A 1 97 ? 6.670 -10.648 -4.584 1.00 97.00 97 LYS A O 1
ATOM 781 N N . ALA A 1 98 ? 8.412 -9.344 -5.109 1.00 96.88 98 ALA A N 1
ATOM 782 C CA . ALA A 1 98 ? 8.857 -9.185 -3.727 1.00 96.88 98 ALA A CA 1
ATOM 783 C C . ALA A 1 98 ? 7.849 -8.397 -2.868 1.00 96.88 98 ALA A C 1
ATOM 785 O O . ALA A 1 98 ? 7.631 -8.743 -1.706 1.00 96.88 98 ALA A O 1
ATOM 786 N N . MET A 1 99 ? 7.212 -7.366 -3.429 1.00 97.62 99 MET A N 1
ATOM 787 C CA . MET A 1 99 ? 6.115 -6.651 -2.775 1.00 97.62 99 MET A CA 1
ATOM 788 C C . MET A 1 99 ? 4.884 -7.540 -2.582 1.00 97.62 99 MET A C 1
ATOM 790 O O . MET A 1 99 ? 4.316 -7.544 -1.497 1.00 97.62 99 MET A O 1
ATOM 794 N N . GLU A 1 100 ? 4.471 -8.307 -3.590 1.00 97.44 100 GLU A N 1
ATOM 795 C CA . GLU A 1 100 ? 3.319 -9.214 -3.499 1.00 97.44 100 GLU A CA 1
ATOM 796 C C . GLU A 1 100 ? 3.503 -10.247 -2.391 1.00 97.44 100 GLU A C 1
ATOM 798 O O . GLU A 1 100 ? 2.590 -10.485 -1.601 1.00 97.44 100 GLU A O 1
ATOM 803 N N . LEU A 1 101 ? 4.716 -10.788 -2.257 1.00 97.25 101 LEU A N 1
ATOM 804 C CA . LEU A 1 101 ? 5.062 -11.668 -1.149 1.00 97.25 101 LEU A CA 1
ATOM 805 C C . LEU A 1 101 ? 4.963 -10.953 0.210 1.00 97.25 101 LEU A C 1
ATOM 807 O O . LEU A 1 101 ? 4.432 -11.518 1.167 1.00 97.25 101 LEU A O 1
ATOM 811 N N . ALA A 1 102 ? 5.448 -9.713 0.313 1.00 95.69 102 ALA A N 1
ATOM 812 C CA . ALA A 1 102 ? 5.332 -8.922 1.539 1.00 95.69 102 ALA A CA 1
ATOM 813 C C . ALA A 1 102 ? 3.864 -8.599 1.885 1.00 95.69 102 ALA A C 1
ATOM 815 O O . ALA A 1 102 ? 3.468 -8.700 3.048 1.00 95.69 102 ALA A O 1
ATOM 816 N N . LEU A 1 103 ? 3.042 -8.284 0.879 1.00 96.31 103 LEU A N 1
ATOM 817 C CA . LEU A 1 103 ? 1.602 -8.050 1.015 1.00 96.31 103 LEU A CA 1
ATOM 818 C C . LEU A 1 103 ? 0.862 -9.311 1.470 1.00 96.31 103 LEU A C 1
ATOM 820 O O . LEU A 1 103 ? 0.008 -9.251 2.354 1.00 96.31 103 LEU A O 1
ATOM 824 N N . TYR A 1 104 ? 1.232 -10.470 0.932 1.00 95.31 104 TYR A N 1
ATOM 825 C CA . TYR A 1 104 ? 0.689 -11.746 1.380 1.00 95.31 104 TYR A CA 1
ATOM 826 C C . TYR A 1 104 ? 1.013 -12.008 2.859 1.00 95.31 104 TYR A C 1
ATOM 828 O O . TYR A 1 104 ? 0.120 -12.314 3.653 1.00 95.31 104 TYR A O 1
ATOM 836 N N . LYS A 1 105 ? 2.277 -11.821 3.267 1.00 92.94 105 LYS A N 1
ATOM 837 C CA . LYS A 1 105 ? 2.702 -11.985 4.668 1.00 92.94 105 LYS A CA 1
ATOM 838 C C . LYS A 1 105 ? 1.946 -11.044 5.610 1.00 92.94 105 LYS A C 1
ATOM 840 O O . LYS A 1 105 ? 1.461 -11.491 6.649 1.00 92.94 105 LYS A O 1
ATOM 845 N N . VAL A 1 106 ? 1.840 -9.755 5.266 1.00 91.62 106 VAL A N 1
ATOM 846 C CA . VAL A 1 106 ? 1.179 -8.767 6.135 1.00 91.62 106 VAL A CA 1
ATOM 847 C C . VAL A 1 106 ? -0.327 -9.012 6.228 1.00 91.62 106 VAL A C 1
ATOM 849 O O . VAL A 1 106 ? -0.875 -8.935 7.325 1.00 91.62 106 VAL A O 1
ATOM 852 N N . SER A 1 107 ? -0.980 -9.394 5.125 1.00 90.88 107 SER A N 1
ATOM 853 C CA . SER A 1 107 ? -2.411 -9.719 5.106 1.00 90.88 107 SER A CA 1
ATOM 854 C C . SER A 1 107 ? -2.739 -10.841 6.091 1.00 90.88 107 SER A C 1
ATOM 856 O O . SER A 1 107 ? -3.639 -10.681 6.915 1.00 90.88 107 SER A O 1
ATOM 858 N N . ARG A 1 108 ? -1.950 -11.926 6.104 1.00 89.56 108 ARG A N 1
ATOM 859 C CA . ARG A 1 108 ? -2.146 -13.037 7.054 1.00 89.56 108 ARG A CA 1
ATOM 860 C C . ARG A 1 108 ? -2.036 -12.599 8.511 1.00 89.56 108 ARG A C 1
ATOM 862 O O . ARG A 1 108 ? -2.827 -13.027 9.344 1.00 89.56 108 ARG A O 1
ATOM 869 N N . VAL A 1 109 ? -1.060 -11.748 8.821 1.00 86.00 109 VAL A N 1
ATOM 870 C CA . VAL A 1 109 ? -0.882 -11.222 10.180 1.00 86.00 109 VAL A CA 1
ATOM 871 C C . VAL A 1 109 ? -2.057 -10.332 10.577 1.00 86.00 109 VAL A C 1
ATOM 873 O O . VAL A 1 109 ? -2.528 -10.411 11.706 1.00 86.00 109 VAL A O 1
ATOM 876 N N . PHE A 1 110 ? -2.533 -9.485 9.666 1.00 84.81 110 PHE A N 1
ATOM 877 C CA . PHE A 1 110 ? -3.563 -8.495 9.970 1.00 84.81 110 PHE A CA 1
ATOM 878 C C . PHE A 1 110 ? -4.944 -9.134 10.104 1.00 84.81 110 PHE A C 1
ATOM 880 O O . PHE A 1 110 ? -5.697 -8.730 10.985 1.00 84.81 110 PHE A O 1
ATOM 887 N N . HIS A 1 111 ? -5.253 -10.154 9.298 1.00 82.50 111 HIS A N 1
ATOM 888 C CA . HIS A 1 111 ? -6.505 -10.908 9.415 1.00 82.50 111 HIS A CA 1
ATOM 889 C C . HIS A 1 111 ? -6.625 -11.634 10.762 1.00 82.50 111 HIS A C 1
ATOM 891 O O . HIS A 1 111 ? -7.716 -11.731 11.309 1.00 82.50 111 HIS A O 1
ATOM 897 N N . ASN A 1 112 ? -5.507 -12.088 11.331 1.00 80.12 112 ASN A N 1
ATOM 898 C CA . ASN A 1 112 ? -5.497 -12.872 12.566 1.00 80.12 112 ASN A CA 1
ATOM 899 C C . ASN A 1 112 ? -5.237 -12.029 13.829 1.00 80.12 112 ASN A C 1
ATOM 901 O O . ASN A 1 112 ? -4.938 -12.592 14.880 1.00 80.12 112 ASN A O 1
ATOM 905 N N . CYS A 1 113 ? -5.287 -10.693 13.749 1.00 81.50 113 CYS A N 1
ATOM 906 C CA . CYS A 1 113 ? -4.913 -9.809 14.856 1.00 81.50 113 CYS A CA 1
ATOM 907 C C . CYS A 1 113 ? -6.133 -9.074 15.446 1.00 81.50 113 CYS A C 1
ATOM 909 O O . CYS A 1 113 ? -6.575 -8.078 14.868 1.00 81.50 113 CYS A O 1
ATOM 911 N N . PRO A 1 114 ? -6.632 -9.469 16.635 1.00 83.75 114 PRO A N 1
ATOM 912 C CA . PRO A 1 114 ? -7.753 -8.792 17.297 1.00 83.75 114 PRO A CA 1
ATOM 913 C C . PRO A 1 114 ? -7.509 -7.298 17.539 1.00 83.75 114 PRO A C 1
ATOM 915 O O . PRO A 1 114 ? -8.405 -6.479 17.357 1.00 83.75 114 PRO A O 1
ATOM 918 N N . ALA A 1 115 ? -6.267 -6.916 17.859 1.00 83.62 115 ALA A N 1
ATOM 919 C CA . ALA A 1 115 ? -5.898 -5.517 18.069 1.00 83.62 115 ALA A CA 1
ATOM 920 C C . ALA A 1 115 ? -6.118 -4.645 16.816 1.00 83.62 115 ALA A C 1
ATOM 922 O O . ALA A 1 115 ? -6.373 -3.445 16.931 1.00 83.62 115 ALA A O 1
ATOM 923 N N . MET A 1 116 ? -6.054 -5.236 15.617 1.00 85.12 116 MET A N 1
ATOM 924 C CA . MET A 1 116 ? -6.355 -4.531 14.372 1.00 85.12 116 MET A CA 1
ATOM 925 C C . MET A 1 116 ? -7.841 -4.178 14.273 1.00 85.12 116 MET A C 1
ATOM 927 O O . MET A 1 116 ? -8.173 -3.040 13.946 1.00 85.12 116 MET A O 1
ATOM 931 N N . ALA A 1 117 ? -8.727 -5.121 14.606 1.00 86.75 117 ALA A N 1
ATOM 932 C CA . ALA A 1 117 ? -10.166 -4.874 14.639 1.00 86.75 117 ALA A CA 1
ATOM 933 C C . ALA A 1 117 ? -10.504 -3.751 15.632 1.00 86.75 117 ALA A C 1
ATOM 935 O O . ALA A 1 117 ? -11.195 -2.798 15.275 1.00 86.75 11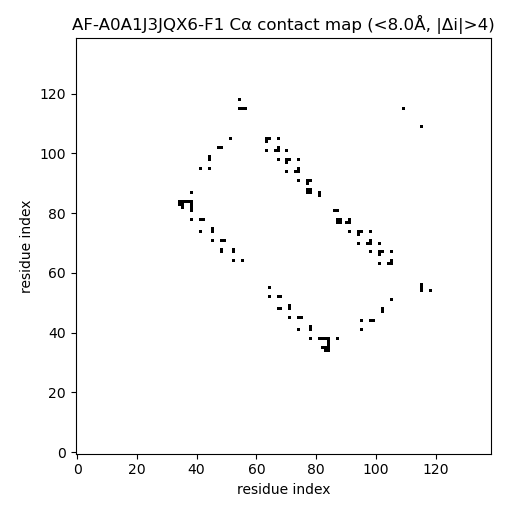7 ALA A O 1
ATOM 936 N N . THR A 1 118 ? -9.925 -3.788 16.838 1.00 89.94 118 THR A N 1
ATOM 937 C CA . THR A 1 118 ? -10.093 -2.724 17.840 1.00 89.94 118 THR A CA 1
ATOM 938 C C . THR A 1 118 ? -9.658 -1.357 17.310 1.00 89.94 118 THR A C 1
ATOM 940 O O . THR A 1 118 ? -10.377 -0.372 17.482 1.00 89.94 118 THR A O 1
ATOM 943 N N . LYS A 1 119 ? -8.508 -1.276 16.624 1.00 89.81 119 LYS A N 1
ATOM 944 C CA . LYS A 1 119 ? -8.035 -0.022 16.019 1.00 89.81 119 LYS A CA 1
ATOM 945 C C . LYS A 1 119 ? -9.012 0.498 14.964 1.00 89.81 119 LYS A C 1
ATOM 947 O O . LYS A 1 119 ? -9.299 1.692 14.960 1.00 89.81 119 LYS A O 1
ATOM 952 N N . LEU A 1 120 ? -9.519 -0.373 14.091 1.00 90.88 120 LEU A N 1
ATOM 953 C CA . LEU A 1 120 ? -10.486 0.006 13.058 1.00 90.88 120 LEU A CA 1
ATOM 954 C C . LEU A 1 120 ? -11.773 0.563 13.677 1.00 90.88 120 LEU A C 1
ATOM 956 O O . LEU A 1 120 ? -12.202 1.646 13.289 1.00 90.88 120 LEU A O 1
ATOM 960 N N . HIS A 1 121 ? -12.323 -0.101 14.696 1.00 93.88 121 HIS A N 1
ATOM 961 C CA . HIS A 1 121 ? -13.488 0.407 15.425 1.00 93.88 121 HIS A CA 1
ATOM 962 C C . HIS A 1 121 ? -13.230 1.781 16.054 1.00 93.88 121 HIS A C 1
ATOM 964 O O . HIS A 1 121 ? -14.048 2.690 15.909 1.00 93.88 121 HIS A O 1
ATOM 970 N N . ALA A 1 122 ? -12.074 1.965 16.697 1.00 94.44 122 ALA A N 1
ATOM 971 C CA . ALA A 1 122 ? -11.700 3.249 17.284 1.00 94.44 122 ALA A CA 1
ATOM 972 C C . ALA A 1 122 ? -11.542 4.355 16.224 1.00 94.44 122 ALA A C 1
ATOM 974 O O . ALA A 1 122 ? -11.941 5.495 16.463 1.00 94.44 122 ALA A O 1
ATOM 975 N N . MET A 1 123 ? -10.990 4.034 15.048 1.00 94.12 123 MET A N 1
ATOM 976 C CA . MET A 1 123 ? -10.892 4.972 13.925 1.00 94.12 123 MET A CA 1
ATOM 977 C C . MET A 1 123 ? -12.277 5.400 13.435 1.00 94.12 123 MET A C 1
ATOM 979 O O . MET A 1 123 ? -12.513 6.598 13.300 1.00 94.12 123 MET A O 1
ATOM 983 N N . THR A 1 124 ? -13.197 4.452 13.233 1.00 95.81 124 THR A N 1
ATOM 984 C CA . THR A 1 124 ? -14.581 4.743 12.828 1.00 95.81 124 THR A CA 1
ATOM 985 C C . THR A 1 124 ? -15.272 5.656 13.831 1.00 95.81 124 THR A C 1
ATOM 987 O O . THR A 1 124 ? -15.770 6.712 13.444 1.00 95.81 124 THR A O 1
ATOM 990 N N . TYR A 1 125 ? -15.233 5.297 15.117 1.00 96.94 125 TYR A N 1
ATOM 991 C CA . TYR A 1 125 ? -15.838 6.096 16.181 1.00 96.94 125 TYR A CA 1
ATOM 992 C C . TYR A 1 125 ? -15.276 7.523 16.210 1.00 96.94 125 TYR A C 1
ATOM 994 O O . TYR A 1 125 ? -16.024 8.498 16.212 1.00 96.94 125 TYR A O 1
ATOM 1002 N N . LYS A 1 126 ? -13.945 7.664 16.155 1.00 95.69 126 LYS A N 1
ATOM 1003 C CA . LYS A 1 126 ? -13.280 8.973 16.152 1.00 95.69 126 LYS A CA 1
ATOM 1004 C C . LYS A 1 126 ? -13.724 9.840 14.971 1.00 95.69 126 LYS A C 1
ATOM 1006 O O . LYS A 1 126 ? -13.970 11.031 15.150 1.00 95.69 126 LYS A O 1
ATOM 1011 N N . THR A 1 127 ? -13.794 9.269 13.771 1.00 96.00 127 THR A N 1
ATOM 1012 C CA . THR A 1 127 ? -14.218 10.002 12.572 1.00 96.00 127 THR A CA 1
ATOM 1013 C C . THR A 1 127 ? -15.686 10.415 12.653 1.00 96.00 127 THR A C 1
ATOM 1015 O O . THR A 1 127 ? -16.025 11.532 12.264 1.00 96.00 127 THR A O 1
ATOM 1018 N N . GLU A 1 128 ? -16.551 9.558 13.192 1.00 96.69 128 GLU A N 1
ATOM 1019 C CA . GLU A 1 128 ? -17.969 9.863 13.383 1.00 96.69 128 GLU A CA 1
ATOM 1020 C C . GLU A 1 128 ? -18.175 11.020 14.375 1.00 96.69 128 GLU A C 1
ATOM 1022 O O . GLU A 1 128 ? -18.911 11.968 14.087 1.00 96.69 128 GLU A O 1
ATOM 1027 N N . GLU A 1 129 ? -17.454 11.000 15.498 1.00 96.50 129 GLU A N 1
ATOM 1028 C CA . GLU A 1 129 ? -17.481 12.083 16.485 1.00 96.50 129 GLU A CA 1
ATOM 1029 C C . GLU A 1 129 ? -16.926 13.395 15.924 1.00 96.50 129 GLU A C 1
ATOM 1031 O O . GLU A 1 129 ? -17.516 14.458 16.128 1.00 96.50 129 GLU A O 1
ATOM 1036 N N . GLN A 1 130 ? -15.844 13.339 15.143 1.00 96.38 130 GLN A N 1
ATOM 1037 C CA . GLN A 1 130 ? -15.311 14.520 14.468 1.00 96.38 130 GLN A CA 1
ATOM 1038 C C . GLN A 1 130 ? -16.334 15.127 13.493 1.00 96.38 130 GLN A C 1
ATOM 1040 O O . GLN A 1 130 ? -16.518 16.345 13.478 1.00 96.38 130 GLN A O 1
ATOM 1045 N N . ALA A 1 131 ? -17.040 14.298 12.720 1.00 96.56 131 ALA A N 1
ATOM 1046 C CA . ALA A 1 131 ? -18.084 14.762 11.810 1.00 96.56 131 ALA A CA 1
ATOM 1047 C C . ALA A 1 131 ? -19.274 15.384 12.565 1.00 96.56 131 ALA A C 1
ATOM 1049 O O . ALA A 1 131 ? -19.807 16.413 12.145 1.00 96.56 131 ALA A O 1
ATOM 1050 N N . ARG A 1 132 ? -19.680 14.805 13.705 1.00 96.44 132 ARG A N 1
ATOM 1051 C CA . ARG A 1 132 ? -20.712 15.392 14.577 1.00 96.44 132 ARG A CA 1
ATOM 1052 C C . ARG A 1 132 ? -20.287 16.741 15.150 1.00 96.44 132 ARG A C 1
ATOM 1054 O O . ARG A 1 132 ? -21.090 17.671 15.149 1.00 96.44 132 ARG A O 1
ATOM 1061 N N . ALA A 1 133 ? -19.044 16.864 15.607 1.00 95.88 133 ALA A N 1
ATOM 1062 C CA . ALA A 1 133 ? -18.510 18.119 16.129 1.00 95.88 133 ALA A CA 1
ATOM 1063 C C . ALA A 1 133 ? -18.485 19.219 15.055 1.00 95.88 133 ALA A C 1
ATOM 1065 O O . ALA A 1 133 ? -18.940 20.329 15.314 1.00 95.88 133 ALA A O 1
ATOM 1066 N N . GLN A 1 134 ? -18.047 18.898 13.833 1.00 95.38 134 GLN A N 1
ATOM 1067 C CA . GLN A 1 134 ? -18.055 19.840 12.708 1.00 95.38 134 GLN A CA 1
ATOM 1068 C C . GLN A 1 134 ? -19.468 20.313 12.353 1.00 95.38 134 GLN A C 1
ATOM 1070 O O . GLN A 1 134 ? -19.675 21.503 12.140 1.00 95.38 134 GLN A O 1
ATOM 1075 N N . LYS A 1 135 ? -20.462 19.413 12.358 1.00 95.31 135 LYS A N 1
ATOM 1076 C CA . LYS A 1 135 ? -21.870 19.791 12.147 1.00 95.31 135 LYS A CA 1
ATOM 1077 C C . LYS A 1 135 ? -22.385 20.758 13.213 1.00 95.31 135 LYS A C 1
ATOM 1079 O O . LYS A 1 135 ? -23.132 21.663 12.876 1.00 95.31 135 LYS A O 1
ATOM 1084 N N . LYS A 1 136 ? -21.984 20.577 14.476 1.00 94.19 136 LYS A N 1
ATOM 1085 C CA . LYS A 1 136 ? -22.358 21.485 15.572 1.00 94.19 136 LYS A CA 1
ATOM 1086 C C . LYS A 1 136 ? -21.679 22.853 15.476 1.00 94.19 136 LYS A C 1
ATOM 1088 O O . LYS A 1 136 ? -22.251 23.819 15.944 1.00 94.19 136 LYS A O 1
ATOM 1093 N N . GLN A 1 137 ? -20.468 22.925 14.923 1.00 91.94 137 GLN A N 1
ATOM 1094 C CA . GLN A 1 137 ? -19.727 24.183 14.749 1.00 91.94 137 GLN A CA 1
ATOM 1095 C C . GLN A 1 137 ? -20.166 24.981 13.514 1.00 91.94 137 GLN A C 1
ATOM 1097 O O . GLN A 1 137 ? -19.913 26.177 13.445 1.00 91.94 137 GLN A O 1
ATOM 1102 N N . ALA A 1 138 ? -20.762 24.314 12.524 1.00 87.44 138 ALA A N 1
ATOM 1103 C CA . ALA A 1 138 ? -21.270 24.932 11.301 1.00 87.44 138 ALA A CA 1
ATOM 1104 C C . ALA A 1 138 ? -22.756 25.337 11.386 1.00 87.44 138 ALA A C 1
ATOM 1106 O O . ALA A 1 138 ? -23.299 25.824 10.395 1.00 87.44 138 ALA A O 1
ATOM 1107 N N . ALA A 1 139 ? -23.402 25.085 12.529 1.00 64.88 139 ALA A N 1
ATOM 1108 C CA . ALA A 1 139 ? -24.760 25.511 12.859 1.00 64.88 139 ALA A CA 1
ATOM 1109 C C . ALA A 1 139 ? -24.706 26.772 13.727 1.00 64.88 139 ALA A C 1
ATOM 1111 O O . ALA A 1 139 ? -25.573 27.647 13.520 1.00 64.88 139 ALA A O 1
#